Protein 6Q5K (pdb70)

Sequence (51 aa):
GEELKAIAQELKAIAKELKAIAWEKGELKAIAQQELKAIAKKELKAIAWEKKAI

Solvent-accessible surface area: 5068 Å² total; per-residue (Å²): 93,131,110,135,53,71,46,100,102,70,138,56,65,46,146,107,65,143,60,62,78,224,149,150,97,140,111,160,62,69,48,115,94,69,149,25,68,47,143,96,64,142,55,96,46,164,109,91,154,74,178

Radius of gyration: 13.33 Å; Cα contacts (8 Å, |Δi|>4): 0; chains: 2; bounding box: 28×40×16 Å

Structure (mmCIF, N/CA/C/O backbone):
data_6Q5K
#
_entry.id   6Q5K
#
_cell.length_a   69.280
_cell.length_b   69.280
_cell.length_c   35.441
_cell.angle_alpha   90.00
_cell.angle_beta   90.00
_cell.angle_gamma   120.00
#
_symmetry.space_group_name_H-M   'P 61 2 2'
#
loop_
_entity.id
_entity.type
_entity.pdbx_description
1 polymer CC-Hex*-L24K
2 non-polymer 'AMMONIUM ION'
3 non-polymer 'SULFATE ION'
4 non-polymer GLYCEROL
5 water water
#
loop_
_atom_site.group_PDB
_atom_site.id
_atom_site.type_symbol
_atom_site.label_atom_id
_atom_site.label_alt_id
_atom_site.label_comp_id
_atom_site.label_asym_id
_atom_site.label_entity_id
_atom_site.label_seq_id
_atom_site.pdbx_PDB_ins_code
_atom_site.Cartn_x
_atom_site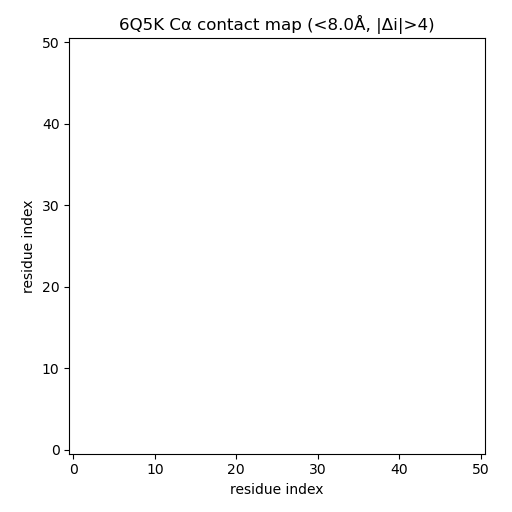.Cartn_y
_atom_site.Cartn_z
_atom_site.occupancy
_atom_site.B_iso_or_equiv
_atom_site.auth_seq_id
_atom_site.auth_comp_id
_atom_site.auth_asym_id
_atom_site.auth_atom_id
_atom_site.pdbx_PDB_model_num
ATOM 4 N N . GLY A 1 2 ? -16.254 -46.709 -10.526 1.00 30.17 1 GLY A N 1
ATOM 5 C CA . GLY A 1 2 ? -17.301 -46.078 -11.395 1.00 30.00 1 GLY A CA 1
ATOM 6 C C . GLY A 1 2 ? -17.444 -44.556 -11.226 1.00 28.08 1 GLY A C 1
ATOM 7 O O . GLY A 1 2 ? -16.452 -43.821 -11.104 1.00 27.61 1 GLY A O 1
ATOM 8 N N A GLU A 1 3 ? -18.694 -44.128 -11.206 0.50 26.54 2 GLU A N 1
ATOM 9 N N B GLU A 1 3 ? -18.663 -44.019 -11.226 0.50 27.55 2 GLU A N 1
ATOM 10 C CA A GLU A 1 3 ? -19.092 -42.702 -11.166 0.50 25.52 2 GLU A CA 1
ATOM 11 C CA B GLU A 1 3 ? -18.802 -42.529 -11.242 0.50 27.08 2 GLU A CA 1
ATOM 12 C C A GLU A 1 3 ? -18.464 -42.037 -9.920 0.50 24.36 2 GLU A C 1
ATOM 13 C C B GLU A 1 3 ? -18.437 -41.935 -9.866 0.50 25.90 2 GLU A C 1
ATOM 14 O O A GLU A 1 3 ? -17.812 -40.986 -10.046 0.50 22.37 2 GLU A O 1
ATOM 15 O O B GLU A 1 3 ? -18.010 -40.756 -9.839 0.50 26.23 2 GLU A O 1
ATOM 26 N N . LEU A 1 4 ? -18.627 -42.659 -8.756 1.00 25.27 3 LEU A N 1
ATOM 27 C CA . LEU A 1 4 ? -18.153 -42.091 -7.465 1.00 24.42 3 LEU A CA 1
ATOM 28 C C . LEU A 1 4 ? -16.621 -41.982 -7.472 1.00 24.14 3 LEU A C 1
ATOM 29 O O . LEU A 1 4 ? -16.080 -40.993 -6.939 1.00 22.42 3 LEU A O 1
ATOM 34 N N . LYS A 1 5 ? -15.927 -42.938 -8.056 1.00 23.19 4 LYS A N 1
ATOM 35 C CA . LYS A 1 5 ? -14.453 -42.845 -8.234 1.00 25.11 4 LYS A CA 1
ATOM 36 C C . LYS A 1 5 ? -14.101 -41.601 -9.101 1.00 23.91 4 LYS A C 1
ATOM 37 O O . LYS A 1 5 ? -13.138 -40.875 -8.772 1.00 23.37 4 LYS A O 1
ATOM 43 N N . ALA A 1 6 ? -14.792 -41.377 -10.221 1.00 24.41 5 ALA A N 1
ATOM 44 C CA . ALA A 1 6 ? -14.536 -40.233 -11.117 1.00 22.80 5 ALA A CA 1
ATOM 45 C C . ALA A 1 6 ? -14.757 -38.918 -10.343 1.00 22.13 5 ALA A C 1
ATOM 46 O O . ALA A 1 6 ? -13.980 -37.938 -10.481 1.00 23.10 5 ALA A O 1
ATOM 48 N N . ILE A 1 7 ? -15.802 -38.891 -9.519 1.00 20.54 6 ILE A N 1
ATOM 49 C CA . ILE A 1 7 ? -16.086 -37.703 -8.674 1.00 20.93 6 ILE A CA 1
ATOM 50 C C . ILE A 1 7 ? -14.931 -37.535 -7.654 1.00 20.45 6 ILE A C 1
ATOM 51 O O . ILE A 1 7 ? -14.478 -36.427 -7.416 1.00 20.77 6 ILE A O 1
ATOM 56 N N . ALA A 1 8 ? -14.526 -38.596 -6.982 1.00 21.75 7 ALA A N 1
ATOM 57 C CA . ALA A 1 8 ? -13.379 -38.532 -6.053 1.00 21.40 7 ALA A CA 1
ATOM 58 C C 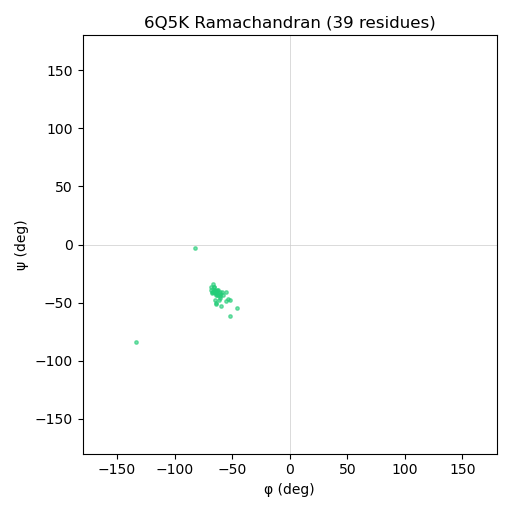. ALA A 1 8 ? -12.136 -37.988 -6.773 1.00 22.57 7 ALA A C 1
ATOM 59 O O . ALA A 1 8 ? -11.443 -37.161 -6.211 1.00 22.50 7 ALA A O 1
ATOM 61 N N . GLN A 1 9 ? -11.895 -38.399 -8.026 1.00 22.36 8 GLN A N 1
ATOM 62 C CA . GLN A 1 9 ? -10.715 -37.854 -8.773 1.00 23.66 8 GLN A CA 1
ATOM 63 C C . GLN A 1 9 ? -10.910 -36.352 -9.017 1.00 22.41 8 GLN A C 1
ATOM 64 O O . GLN A 1 9 ? -9.937 -35.613 -8.962 1.00 22.49 8 GLN A O 1
ATOM 70 N N . GLU A 1 10 ? -12.124 -35.920 -9.331 1.00 20.60 9 GLU A N 1
ATOM 71 C CA . GLU A 1 10 ? -12.398 -34.478 -9.513 1.00 19.48 9 GLU A CA 1
ATOM 72 C C . GLU A 1 10 ? -12.091 -33.714 -8.215 1.00 19.01 9 GLU A C 1
ATOM 73 O O . GLU A 1 10 ? -11.467 -32.626 -8.250 1.00 19.65 9 GLU A O 1
ATOM 79 N N . LEU A 1 11 ? -12.508 -34.233 -7.074 1.00 19.83 10 LEU A N 1
ATOM 80 C CA . LEU A 1 11 ? -12.234 -33.586 -5.774 1.00 20.21 10 LEU A CA 1
ATOM 81 C C . LEU A 1 11 ? -10.731 -33.483 -5.525 1.00 20.87 10 LEU A C 1
ATOM 82 O O . LEU A 1 11 ? -10.290 -32.466 -4.982 1.00 20.87 10 LE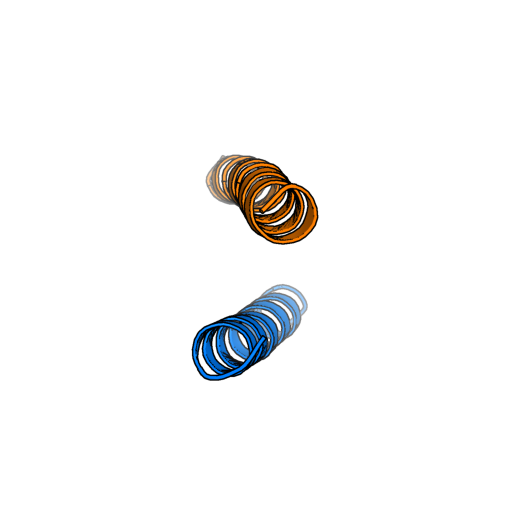U A O 1
ATOM 87 N N . LYS A 1 12 ? -9.978 -34.535 -5.822 1.00 23.36 11 LYS A N 1
ATOM 88 C CA . LYS A 1 12 ? -8.516 -34.494 -5.620 1.00 24.04 11 LYS A CA 1
ATOM 89 C C . LYS A 1 12 ? -7.890 -33.474 -6.566 1.00 24.05 11 LYS A C 1
ATOM 90 O O . LYS A 1 12 ? -6.971 -32.790 -6.120 1.00 23.98 11 LYS A O 1
ATOM 96 N N . ALA A 1 13 ? -8.398 -33.332 -7.798 1.00 22.91 12 ALA A N 1
ATOM 97 C CA . ALA A 1 13 ? -7.912 -32.297 -8.734 1.00 22.86 12 ALA A CA 1
ATOM 98 C C . ALA A 1 13 ? -8.225 -30.899 -8.201 1.00 22.05 12 ALA A C 1
ATOM 99 O O . ALA A 1 13 ? -7.348 -30.020 -8.257 1.00 22.29 12 ALA A O 1
ATOM 101 N N . ILE A 1 14 ? -9.406 -30.733 -7.613 1.00 21.27 13 ILE A N 1
ATOM 102 C CA . ILE A 1 14 ? -9.781 -29.421 -7.019 1.00 21.57 13 ILE A CA 1
ATOM 103 C C . ILE A 1 14 ? -8.840 -29.145 -5.844 1.00 21.46 13 ILE A C 1
ATOM 104 O O . ILE A 1 14 ? -8.419 -27.987 -5.710 1.00 21.77 13 ILE A O 1
ATOM 109 N N . ALA A 1 15 ? -8.545 -30.149 -5.034 1.00 21.94 14 ALA A N 1
ATOM 110 C CA . ALA A 1 15 ? -7.707 -29.966 -3.828 1.00 22.91 14 ALA A CA 1
ATOM 111 C C . ALA A 1 15 ? -6.355 -29.400 -4.289 1.00 23.64 14 ALA A C 1
ATOM 112 O O . ALA A 1 15 ? -5.842 -28.459 -3.675 1.00 23.85 14 ALA A O 1
ATOM 114 N N . LYS A 1 16 ? -5.816 -29.941 -5.367 1.00 24.39 15 LYS A N 1
ATOM 115 C CA . LYS A 1 16 ? -4.536 -29.438 -5.946 1.00 27.95 15 LYS A CA 1
ATOM 116 C C . LYS A 1 16 ? -4.721 -28.002 -6.413 1.00 27.27 15 LYS A C 1
ATOM 117 O O . LYS A 1 16 ? -3.813 -27.210 -6.188 1.00 27.78 15 LYS A O 1
ATOM 123 N N . GLU A 1 17 ? -5.839 -27.667 -7.078 1.00 25.37 16 GLU A N 1
ATOM 124 C CA . GLU A 1 17 ? -6.059 -26.271 -7.489 1.00 25.89 16 GLU A CA 1
ATOM 125 C C . GLU A 1 17 ? -6.068 -25.334 -6.277 1.00 25.74 16 GLU A C 1
ATOM 126 O O . GLU A 1 17 ? -5.537 -24.188 -6.40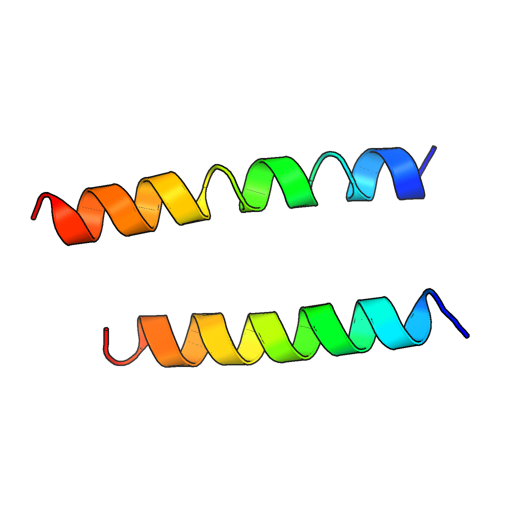8 1.00 27.50 16 GLU A O 1
ATOM 132 N N . LEU A 1 18 ? -6.692 -25.746 -5.170 1.00 24.42 17 LEU A N 1
ATOM 133 C CA . LEU A 1 18 ? -6.885 -24.835 -4.003 1.00 24.84 17 LEU A CA 1
ATOM 134 C C . LEU A 1 18 ? -5.512 -24.596 -3.421 1.00 25.63 17 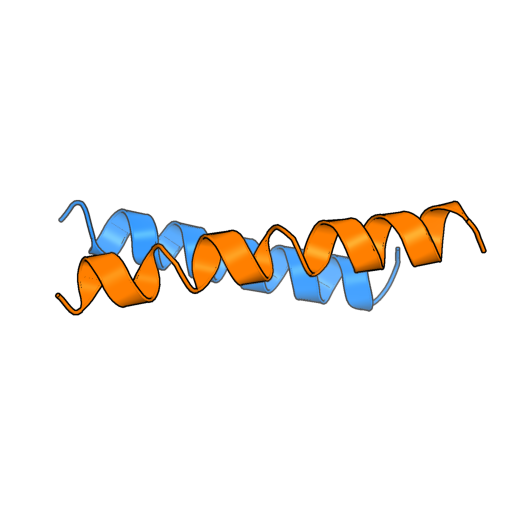LEU A C 1
ATOM 135 O O . LEU A 1 18 ? -5.290 -23.499 -2.958 1.00 26.21 17 LEU A O 1
ATOM 140 N N . LYS A 1 19 ? -4.665 -25.614 -3.382 1.00 26.57 18 LYS A N 1
ATOM 141 C CA . LYS A 1 19 ? -3.299 -25.450 -2.814 1.00 28.22 18 LYS A CA 1
ATOM 142 C C . LYS A 1 19 ? -2.457 -24.549 -3.713 1.00 30.89 18 LYS A C 1
ATOM 143 O O . LYS A 1 19 ? -1.676 -23.719 -3.168 1.00 31.35 18 LYS A O 1
ATOM 149 N N . ALA A 1 20 ? -2.621 -24.647 -5.045 1.00 29.80 19 ALA A N 1
ATOM 150 C CA . ALA A 1 20 ? -1.929 -23.739 -5.989 1.00 32.82 19 ALA A CA 1
ATOM 151 C C . ALA A 1 20 ? -2.417 -22.302 -5.758 1.00 33.98 19 ALA A C 1
ATOM 152 O O . ALA A 1 20 ? -1.563 -21.409 -5.772 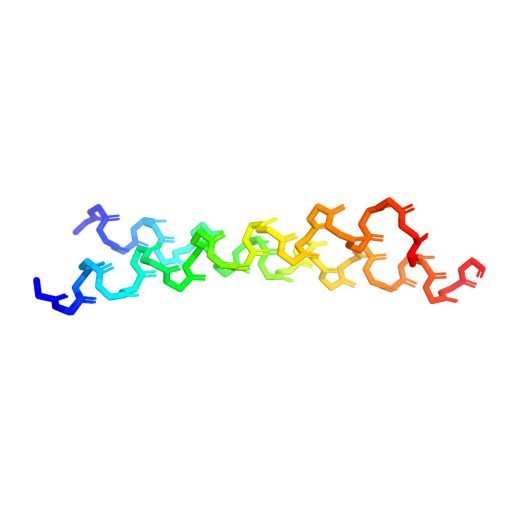1.00 38.23 19 ALA A O 1
ATOM 154 N N . ILE A 1 21 ? -3.724 -22.059 -5.549 1.00 32.70 20 ILE A N 1
ATOM 155 C CA . ILE A 1 21 ? -4.290 -20.700 -5.293 1.00 33.00 20 ILE A CA 1
ATOM 156 C C . ILE A 1 21 ? -3.706 -20.145 -4.000 1.00 35.11 20 ILE A C 1
ATOM 157 O O . ILE A 1 21 ? -3.432 -18.933 -3.917 1.00 36.93 20 ILE A O 1
ATOM 162 N N . ALA A 1 22 ? -3.628 -20.980 -2.978 1.00 32.84 21 ALA A N 1
ATOM 163 C CA . ALA A 1 22 ? -3.076 -20.551 -1.684 1.00 33.65 21 ALA A CA 1
ATOM 164 C C . ALA A 1 22 ? -1.680 -19.982 -1.928 1.00 37.02 21 ALA A C 1
ATOM 165 O O . ALA A 1 22 ? -1.421 -18.886 -1.434 1.00 39.88 21 ALA A O 1
ATOM 167 N N . TRP A 1 23 ? -0.830 -20.686 -2.665 1.00 38.85 22 TRP A N 1
ATOM 168 C CA . TRP A 1 23 ? 0.628 -20.370 -2.719 1.00 43.08 22 TRP A CA 1
ATOM 169 C C . TRP A 1 23 ? 0.958 -19.246 -3.707 1.00 50.82 22 TRP A C 1
ATOM 170 O O . TRP A 1 23 ? 2.125 -18.821 -3.732 1.00 51.79 22 TRP A O 1
ATOM 181 N N . GLU A 1 24 ? -0.029 -18.724 -4.433 1.00 61.58 23 GLU A N 1
ATOM 182 C CA . GLU A 1 24 ? 0.148 -17.436 -5.154 1.00 73.63 23 GLU A CA 1
ATOM 183 C C . GLU A 1 24 ? -1.063 -16.538 -4.900 1.00 79.23 23 GLU A C 1
ATOM 184 O O . GLU A 1 24 ? -0.965 -15.718 -3.949 1.00 80.44 23 GLU A O 1
ATOM 190 N N . LYS A 1 25 ? -2.145 -16.719 -5.678 1.00 81.73 24 LYS A N 1
ATOM 191 C CA . LYS A 1 25 ? -3.331 -15.815 -5.701 1.00 86.85 24 LYS A CA 1
ATOM 192 C C . LYS A 1 25 ? -3.876 -15.659 -4.272 1.00 90.95 24 LYS A C 1
ATOM 193 O O . LYS A 1 25 ? -4.632 -14.725 -3.984 1.00 95.88 24 LYS A O 1
ATOM 202 N N . GLY B 1 2 ? -28.063 -41.675 3.063 1.00 45.63 1 GLY B N 1
ATOM 203 C CA . GLY B 1 2 ? -27.604 -40.882 4.287 1.00 37.59 1 GLY B CA 1
ATOM 204 C C . GLY B 1 2 ? -26.171 -40.341 4.157 1.00 30.67 1 GLY B C 1
ATOM 205 O O . GLY B 1 2 ? -26.016 -39.173 4.265 1.00 27.98 1 GLY B O 1
ATOM 206 N N . GLU B 1 3 ? -25.153 -41.172 4.014 1.00 29.02 2 GLU B N 1
ATOM 207 C CA . GLU B 1 3 ? -23.750 -40.727 3.961 1.00 27.70 2 GLU B CA 1
ATOM 208 C C . GLU B 1 3 ? -23.536 -39.802 2.744 1.00 24.80 2 GLU B C 1
ATOM 209 O O . GLU B 1 3 ? -22.859 -38.738 2.869 1.00 23.72 2 GLU B O 1
ATOM 215 N N . LEU B 1 4 ? -24.010 -40.197 1.557 1.00 25.07 3 LEU B N 1
ATOM 216 C CA . LEU B 1 4 ? -23.818 -39.357 0.353 1.00 24.09 3 LEU B CA 1
ATOM 217 C C . LEU B 1 4 ? -24.528 -38.031 0.557 1.00 24.84 3 LEU B C 1
ATOM 218 O O . LEU B 1 4 ? -24.002 -36.983 0.143 1.00 22.93 3 LEU B O 1
ATOM 223 N N . LYS B 1 5 ? -25.717 -38.059 1.172 1.00 24.40 4 LYS B N 1
ATOM 224 C CA . LYS B 1 5 ? -26.446 -36.806 1.428 1.00 26.78 4 LYS B CA 1
ATOM 225 C C . LYS B 1 5 ? -25.638 -35.926 2.390 1.00 23.53 4 LYS B C 1
ATOM 226 O O . LYS B 1 5 ? -25.570 -34.703 2.194 1.00 24.35 4 LYS B O 1
ATOM 232 N N . ALA B 1 6 ? -25.061 -36.491 3.449 1.00 23.59 5 ALA B N 1
ATOM 233 C CA . ALA B 1 6 ? -24.224 -35.726 4.379 1.00 22.50 5 ALA B CA 1
ATOM 234 C C . ALA B 1 6 ? -22.964 -35.164 3.692 1.00 22.22 5 ALA B C 1
ATOM 235 O O . ALA B 1 6 ? -22.599 -33.999 3.920 1.00 21.69 5 ALA B O 1
ATOM 237 N N . ILE B 1 7 ? -22.357 -35.963 2.813 1.00 21.23 6 ILE B N 1
ATOM 238 C CA . ILE B 1 7 ? -21.200 -35.421 2.018 1.00 21.91 6 ILE B CA 1
ATOM 239 C C . ILE B 1 7 ? -21.653 -34.310 1.081 1.00 19.72 6 ILE B C 1
ATOM 240 O O . ILE B 1 7 ? -20.958 -33.318 0.953 1.00 19.07 6 ILE B O 1
ATOM 245 N N . ALA B 1 8 ? -22.839 -34.383 0.474 1.00 20.73 7 ALA B N 1
ATOM 246 C CA . ALA B 1 8 ? -23.376 -33.326 -0.411 1.00 20.80 7 ALA B CA 1
ATOM 247 C C . ALA B 1 8 ? -23.503 -32.005 0.367 1.00 21.36 7 ALA B C 1
ATOM 248 O O . ALA B 1 8 ? -23.101 -30.937 -0.097 1.00 19.87 7 ALA B O 1
ATOM 250 N N A GLN B 1 9 ? -24.043 -32.080 1.591 0.66 21.68 8 GLN B N 1
ATOM 251 N N B GLN B 1 9 ? -24.051 -32.039 1.589 0.33 22.04 8 GLN B N 1
ATOM 252 C CA A GLN B 1 9 ? -24.185 -30.885 2.470 0.66 22.39 8 GLN B CA 1
ATOM 253 C CA B GLN B 1 9 ? -24.238 -30.775 2.358 0.33 22.90 8 GLN B CA 1
ATOM 254 C C A GLN B 1 9 ? -22.800 -30.271 2.735 0.66 21.47 8 GLN B C 1
ATOM 255 C C B GLN B 1 9 ? -22.850 -30.254 2.836 0.33 21.52 8 GLN B C 1
ATOM 256 O O A GLN B 1 9 ? -22.616 -29.049 2.625 0.66 23.10 8 GLN B O 1
ATOM 257 O O B GLN B 1 9 ? -22.697 -29.018 2.920 0.33 21.74 8 GLN B O 1
ATOM 268 N N . GLU B 1 10 ? -21.838 -31.132 3.029 1.00 21.24 9 GLU B N 1
ATOM 269 C CA . GLU B 1 10 ? -20.444 -30.699 3.355 1.00 19.15 9 GLU B CA 1
ATOM 270 C C . GLU B 1 10 ? -19.839 -29.959 2.148 1.00 18.99 9 GLU B C 1
ATOM 271 O O . GLU B 1 10 ? -19.213 -28.969 2.290 1.00 19.39 9 GLU B O 1
ATOM 277 N N . LEU B 1 11 ? -20.065 -30.488 0.958 1.00 19.58 10 LEU B N 1
ATOM 278 C CA . LEU B 1 11 ? -19.528 -29.837 -0.261 1.00 19.52 10 LEU B CA 1
ATOM 279 C C . LEU B 1 11 ? -20.218 -28.503 -0.483 1.00 19.83 10 LEU B C 1
ATOM 280 O O . LEU B 1 11 ? -19.543 -27.567 -0.909 1.00 20.07 10 LEU B O 1
ATOM 285 N N . LYS B 1 12 ? -21.527 -28.422 -0.276 1.00 19.54 11 LYS B N 1
ATOM 286 C CA . LYS B 1 12 ? -22.199 -27.106 -0.423 1.00 21.95 11 LYS B CA 1
ATOM 287 C C . LYS B 1 12 ? -21.636 -26.138 0.618 1.00 20.49 11 LYS B C 1
ATOM 288 O O . LYS B 1 12 ? -21.527 -24.913 0.360 1.00 22.43 11 LYS B O 1
ATOM 294 N N . ALA B 1 13 ? -21.374 -26.619 1.829 1.00 20.36 12 ALA B N 1
ATOM 295 C CA . ALA B 1 13 ? -20.834 -25.779 2.917 1.00 20.20 12 ALA B CA 1
ATOM 296 C C . ALA B 1 13 ? -19.443 -25.294 2.538 1.00 19.39 12 ALA B C 1
ATOM 297 O O . ALA B 1 13 ? -19.109 -24.106 2.775 1.00 20.79 12 ALA B O 1
ATOM 299 N N . ILE B 1 14 ? -18.644 -26.164 1.933 1.00 20.56 13 ILE B N 1
ATOM 300 C CA . ILE B 1 14 ? -17.258 -25.774 1.500 1.00 20.55 13 ILE B CA 1
ATOM 301 C C . ILE B 1 14 ? -17.390 -24.724 0.382 1.00 20.40 13 ILE B C 1
ATOM 302 O O . ILE B 1 14 ? -16.616 -23.763 0.341 1.00 20.42 13 ILE B O 1
ATOM 307 N N . ALA B 1 15 ? -18.342 -24.885 -0.548 1.00 21.15 14 ALA B N 1
ATOM 308 C CA . ALA B 1 15 ? -18.569 -23.889 -1.610 1.00 20.65 14 ALA B CA 1
ATOM 309 C C . ALA B 1 15 ? -18.835 -22.509 -1.006 1.00 21.81 14 ALA B C 1
ATOM 310 O O . ALA B 1 15 ? -18.218 -21.504 -1.486 1.00 21.01 14 ALA B O 1
ATOM 312 N N A LYS B 1 16 ? -19.724 -22.438 0.007 0.50 21.03 15 LYS B N 1
ATOM 313 N N B LYS B 1 16 ? -19.681 -22.414 0.039 0.50 21.90 15 LYS B N 1
ATOM 314 C CA A LYS B 1 16 ? -20.019 -21.163 0.736 0.50 22.57 15 LYS B CA 1
ATOM 315 C CA B LYS B 1 16 ? -19.984 -21.091 0.679 0.50 24.19 15 LYS B CA 1
ATOM 316 C C A LYS B 1 16 ? -18.694 -20.596 1.288 0.50 21.17 15 LYS B C 1
ATOM 317 C C B LYS B 1 16 ? -18.746 -20.554 1.424 0.50 22.34 15 LYS B C 1
ATOM 318 O O A LYS B 1 16 ? -18.403 -19.399 1.064 0.50 20.53 15 LYS B O 1
ATOM 319 O O B LYS B 1 16 ? -18.596 -19.301 1.542 0.50 21.87 15 LYS B O 1
ATOM 330 N N . GLU B 1 17 ? -17.887 -21.458 1.927 1.00 22.64 16 GLU B N 1
ATOM 331 C CA . GLU B 1 17 ? -16.640 -21.061 2.626 1.00 21.12 16 GLU B CA 1
ATOM 332 C C . GLU B 1 17 ? -15.639 -20.510 1.615 1.00 21.39 16 GLU B C 1
ATOM 333 O O . GLU B 1 17 ? -14.973 -19.495 1.885 1.00 23.10 16 GLU B O 1
AT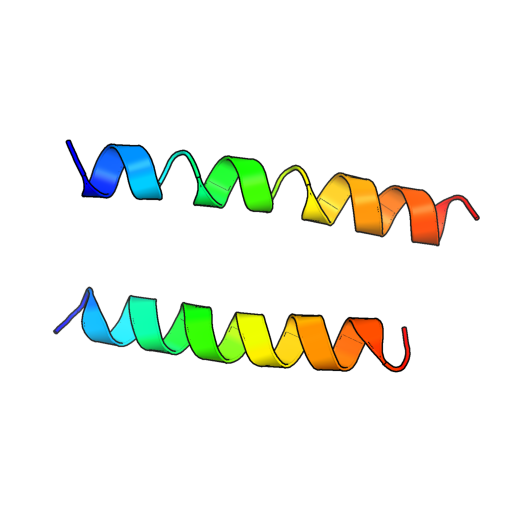OM 339 N N . LEU B 1 18 ? -15.555 -21.139 0.451 1.00 21.25 17 LEU B N 1
ATOM 340 C CA . LEU B 1 18 ? -14.673 -20.689 -0.642 1.00 23.32 17 LEU B CA 1
ATOM 341 C C . LEU B 1 18 ? -15.134 -19.322 -1.161 1.00 24.09 17 LEU B C 1
ATOM 342 O O . LEU B 1 18 ? -14.250 -18.492 -1.425 1.00 24.26 17 LEU B O 1
ATOM 347 N N . LYS B 1 19 ? -16.447 -19.082 -1.293 1.00 24.51 18 LYS B N 1
ATOM 348 C CA . LYS B 1 19 ? -16.954 -17.761 -1.742 1.00 24.61 18 LYS B CA 1
ATOM 349 C C . LYS B 1 19 ? -16.649 -16.688 -0.703 1.00 24.76 18 LYS B C 1
ATOM 350 O O . LYS B 1 19 ? -16.346 -15.534 -1.062 1.00 24.36 18 LYS B O 1
ATOM 356 N N . ALA B 1 20 ? -16.687 -17.072 0.575 1.00 22.77 19 ALA B N 1
ATOM 357 C CA . ALA B 1 20 ? -16.411 -16.094 1.644 1.00 23.57 19 ALA B CA 1
ATOM 358 C C . ALA B 1 20 ? -14.941 -15.711 1.546 1.00 24.50 19 ALA B C 1
ATOM 359 O O . ALA B 1 20 ? -14.603 -14.513 1.774 1.00 28.13 19 ALA B O 1
ATOM 361 N N . ILE B 1 21 ? -14.078 -16.697 1.303 1.00 24.47 20 ILE B N 1
ATOM 362 C CA . ILE B 1 21 ? -12.609 -16.503 1.173 1.00 25.22 20 ILE B CA 1
ATOM 363 C C . ILE B 1 21 ? -12.340 -15.620 -0.058 1.00 26.07 20 ILE B C 1
ATOM 364 O O . ILE B 1 21 ? -11.6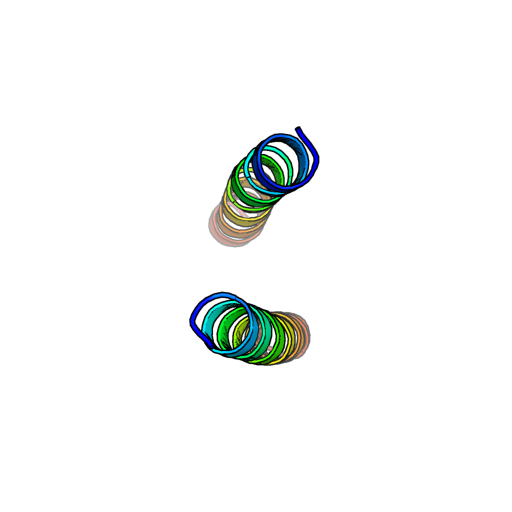05 -14.599 0.043 1.00 29.18 20 ILE B O 1
ATOM 369 N N . ALA B 1 22 ? -12.922 -15.998 -1.181 1.00 28.04 21 ALA B N 1
ATOM 370 C CA . ALA B 1 22 ? -12.797 -15.265 -2.476 1.00 28.95 21 ALA B CA 1
ATOM 371 C C . ALA B 1 22 ? -13.186 -13.802 -2.240 1.00 31.20 21 ALA B C 1
ATOM 372 O O . ALA B 1 22 ? -12.472 -12.875 -2.696 1.00 33.01 21 ALA B O 1
ATOM 374 N N . TRP B 1 23 ? -14.298 -13.592 -1.550 1.00 31.35 22 TRP B N 1
ATOM 375 C CA . TRP B 1 23 ? -14.798 -12.229 -1.299 1.00 32.85 22 TRP B CA 1
ATOM 376 C C . TRP B 1 23 ? -13.819 -11.429 -0.432 1.00 36.84 22 TRP B C 1
ATOM 377 O O . TRP B 1 23 ? -13.550 -10.262 -0.798 1.00 37.26 22 TRP B O 1
ATOM 388 N N . GLU B 1 24 ? -13.384 -11.994 0.703 1.00 37.74 23 GLU B N 1
ATOM 389 C CA . GLU B 1 24 ? -12.403 -11.396 1.665 1.00 43.22 23 GLU B CA 1
ATOM 390 C C . GLU B 1 24 ? -11.159 -10.972 0.868 1.00 45.17 23 GLU B C 1
ATOM 391 O O . GLU B 1 24 ? -10.715 -9.827 1.033 1.00 50.27 23 GLU B O 1
ATOM 397 N N . LYS B 1 25 ? -10.634 -11.846 0.008 1.00 46.92 24 LYS B N 1
ATOM 398 C CA . LYS B 1 25 ? -9.474 -11.506 -0.859 1.00 51.29 24 LYS B CA 1
ATOM 399 C C . LYS B 1 25 ? -9.849 -10.321 -1.759 1.00 53.55 24 LYS B C 1
ATOM 400 O O . LYS B 1 25 ? -9.092 -9.333 -1.766 1.00 53.95 24 LYS B O 1
ATOM 406 N N . LYS B 1 26 ? -10.969 -10.422 -2.483 1.00 54.16 25 LYS B N 1
ATOM 407 C CA . LYS B 1 26 ? -11.503 -9.389 -3.414 1.00 60.05 25 LYS B CA 1
ATOM 408 C C . LYS B 1 26 ? -11.574 -8.053 -2.662 1.00 59.70 25 LYS B C 1
ATOM 409 O O . LYS B 1 26 ? -10.850 -7.121 -3.059 1.00 63.21 25 LYS B O 1
ATOM 415 N N . ALA B 1 27 ? -12.371 -7.987 -1.593 1.00 59.50 26 ALA B N 1
ATOM 416 C CA . ALA B 1 27 ? -12.520 -6.818 -0.691 1.00 63.50 26 ALA B CA 1
ATOM 417 C C . ALA B 1 27 ? -11.145 -6.218 -0.314 1.00 67.72 26 ALA B C 1
ATOM 418 O O . ALA B 1 27 ? -10.959 -5.002 -0.542 1.00 70.15 26 ALA B O 1
ATOM 420 N N . ILE B 1 28 ? -10.210 -7.012 0.233 1.00 70.06 27 ILE B N 1
ATOM 421 C CA . ILE B 1 28 ? -8.869 -6.538 0.720 1.00 72.30 27 ILE B CA 1
ATOM 422 C C . ILE B 1 28 ? -8.099 -5.831 -0.411 1.00 75.69 27 ILE B C 1
ATOM 423 O O . ILE B 1 28 ? -7.907 -6.292 -1.543 1.00 75.51 27 ILE B O 1
#

Foldseek 3Di:
DVVVVVVVVVVVVVVVVVVVVVPD/DVVVVVVVVVVVVVVVVVVVVVVVVVD

Secondary structure (DSSP, 8-state):
-HHHHHHHHHHHHHHHHHHHHH--/-HHHHHHHHHHHHHHHHHHHHHHHHH-

B-factor: mean 34.27, std 16.71, range [18.94, 95.88]